Protein AF-A0A7J4TJ67-F1 (afdb_monomer)

Nearest PDB structures (foldseek):
  1v2b-assembly2_B  TM=6.522E-01  e=3.394E-04  Nicotiana tabacum
  1tu1-assembly1_A  TM=5.337E-01  e=3.117E-03  Pseudomonas aeruginosa PAO1
  6e8a-assembly1_A-3  TM=4.334E-01  e=9.180E-03  Salmonella enterica subsp. enterica serovar Typhimurium
  6e8a-assembly2_B-2  TM=3.852E-01  e=3.207E-02  Salmonella enterica subsp. enterica serovar Typhimurium
  5kpe-assembly1_A  TM=5.028E-01  e=5.053E+00  synthetic construct

Radius of gyration: 22.49 Å; Cα contacts (8 Å, |Δi|>4): 187; chains: 1; bounding box: 38×77×51 Å

Secondary structure (DSSP, 8-state):
-----SSSS--------------------EEEEEETTEEEEEETT-EE----STTEEEEEE-GGGEETTEESSEEEEE-----TT--HHHHHHHHHHHHHHHSS-EEEEEEEEEETTEEEEEEEEEEEETTEEEEEEEEEE--S---

Organism: NCBI:txid59277

Mean predicted aligned error: 11.3 Å

Structure (mmCIF, N/CA/C/O backbone):
data_AF-A0A7J4TJ67-F1
#
_entry.id   AF-A0A7J4TJ67-F1
#
loop_
_atom_site.group_PDB
_atom_site.id
_atom_site.type_symbol
_atom_site.label_atom_id
_atom_site.label_alt_id
_atom_site.label_comp_id
_atom_site.label_asym_id
_atom_site.label_entity_id
_atom_site.label_seq_id
_atom_site.pdbx_PDB_ins_code
_atom_site.Cartn_x
_atom_site.Cartn_y
_atom_site.Cartn_z
_atom_site.occupancy
_atom_site.B_iso_or_equiv
_atom_site.auth_seq_id
_atom_site.auth_comp_id
_atom_site.auth_asym_id
_atom_site.auth_atom_id
_atom_site.pdbx_PDB_model_num
ATOM 1 N N . MET A 1 1 ? -5.800 61.230 -29.462 1.00 40.50 1 MET A N 1
ATOM 2 C CA . MET A 1 1 ? -5.474 60.232 -30.503 1.00 40.50 1 MET A CA 1
ATOM 3 C C . MET A 1 1 ? -5.357 58.878 -29.821 1.00 40.50 1 MET A C 1
ATOM 5 O O . MET A 1 1 ? -4.417 58.651 -29.072 1.00 40.50 1 MET A O 1
ATOM 9 N N . ASN A 1 2 ? -6.391 58.056 -29.983 1.00 47.50 2 ASN A N 1
ATOM 10 C CA . ASN A 1 2 ? -6.591 56.770 -29.316 1.00 47.50 2 ASN A CA 1
ATOM 11 C C . ASN A 1 2 ? -5.594 55.726 -29.824 1.00 47.50 2 ASN A C 1
ATOM 13 O O . ASN A 1 2 ? -5.587 55.456 -31.022 1.00 47.50 2 ASN A O 1
ATOM 17 N N . LYS A 1 3 ? -4.820 55.098 -28.931 1.00 50.31 3 LYS A N 1
ATOM 18 C CA . LYS A 1 3 ? -4.124 53.824 -29.192 1.00 50.31 3 LYS A CA 1
ATOM 19 C C . LYS A 1 3 ? -4.043 52.983 -27.912 1.00 50.31 3 LYS A C 1
ATOM 21 O O . LYS A 1 3 ? -2.964 52.699 -27.412 1.00 50.31 3 LYS A O 1
ATOM 26 N N . ILE A 1 4 ? -5.201 52.604 -27.371 1.00 56.72 4 ILE A N 1
ATOM 27 C CA . ILE A 1 4 ? -5.315 51.522 -26.380 1.00 56.72 4 ILE A CA 1
ATOM 28 C C . ILE A 1 4 ? -5.979 50.338 -27.092 1.00 56.72 4 ILE A C 1
ATOM 30 O O . ILE A 1 4 ? -7.170 50.108 -26.945 1.00 56.72 4 ILE A O 1
ATOM 34 N N . LEU A 1 5 ? -5.240 49.674 -27.984 1.00 53.50 5 LEU A N 1
ATOM 35 C CA . LEU A 1 5 ? -5.666 48.474 -28.722 1.00 53.50 5 LEU A CA 1
ATOM 36 C C . LEU A 1 5 ? -4.401 47.953 -29.439 1.00 53.50 5 LEU A C 1
ATOM 38 O O . LEU A 1 5 ? -4.047 48.525 -30.470 1.00 53.50 5 LEU A O 1
ATOM 42 N N . PRO A 1 6 ? -3.624 47.005 -28.868 1.00 47.19 6 PRO A N 1
ATOM 43 C CA . PRO A 1 6 ? -4.102 45.646 -28.628 1.00 47.19 6 PRO A CA 1
ATOM 44 C C . PRO A 1 6 ? -3.376 44.959 -27.443 1.00 47.19 6 PRO A C 1
ATOM 46 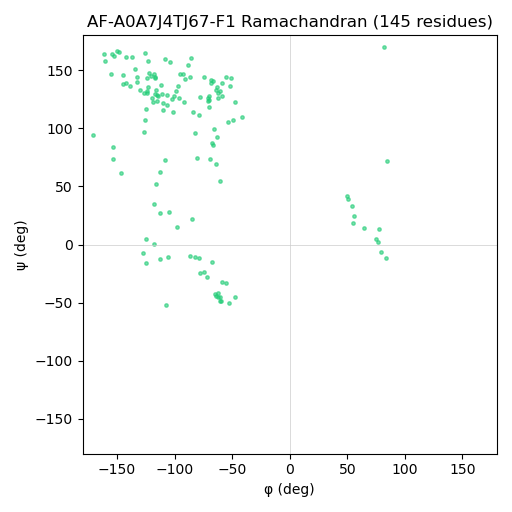O O . PRO A 1 6 ? -2.545 44.082 -27.645 1.00 47.19 6 PRO A O 1
ATOM 49 N N . LEU A 1 7 ? -3.653 45.337 -26.191 1.00 48.47 7 LEU A N 1
ATOM 50 C CA . LEU A 1 7 ? -3.141 44.596 -25.015 1.00 48.47 7 LEU A CA 1
ATOM 51 C C . LEU A 1 7 ? -4.184 43.621 -24.438 1.00 48.47 7 LEU A C 1
ATOM 53 O O . LEU A 1 7 ? -4.055 43.136 -23.321 1.00 48.47 7 LEU A O 1
ATOM 57 N N . MET A 1 8 ? -5.230 43.338 -25.216 1.00 50.56 8 MET A N 1
ATOM 58 C CA . MET A 1 8 ? -6.329 42.436 -24.868 1.00 50.56 8 MET A CA 1
ATOM 59 C C . MET A 1 8 ? -6.392 41.240 -25.840 1.00 50.56 8 MET A C 1
ATOM 61 O O . MET A 1 8 ? -7.464 40.794 -26.222 1.00 50.56 8 MET A O 1
ATOM 65 N N . ALA A 1 9 ? -5.229 40.762 -26.299 1.00 51.81 9 ALA A N 1
ATOM 66 C CA . ALA A 1 9 ? -5.102 39.586 -27.173 1.00 51.81 9 ALA A CA 1
ATOM 67 C C . ALA A 1 9 ? -4.149 38.509 -26.611 1.00 51.81 9 ALA A C 1
ATOM 69 O O . ALA A 1 9 ? -3.899 37.506 -27.267 1.00 51.81 9 ALA A O 1
ATOM 70 N N . ALA A 1 10 ? -3.631 38.693 -25.392 1.00 50.59 10 ALA A N 1
ATOM 71 C CA . ALA A 1 10 ? -2.750 37.736 -24.714 1.00 50.59 10 ALA A CA 1
ATOM 72 C C . ALA A 1 10 ? -3.479 36.966 -23.597 1.00 50.59 10 ALA A C 1
ATOM 74 O O . ALA A 1 10 ? -2.876 36.560 -22.606 1.00 50.59 10 ALA A O 1
ATOM 75 N N . MET A 1 11 ? -4.795 36.800 -23.738 1.00 50.44 11 MET A N 1
ATOM 76 C CA . MET A 1 11 ? -5.580 35.919 -22.888 1.00 50.44 11 MET A CA 1
ATOM 77 C C . MET A 1 11 ? -5.784 34.607 -23.641 1.00 50.44 11 MET A C 1
ATOM 79 O O . MET A 1 11 ? -6.221 34.606 -24.787 1.00 50.44 11 MET A O 1
ATOM 83 N N . VAL A 1 12 ? -5.521 33.508 -22.936 1.00 56.19 12 VAL A N 1
ATOM 84 C CA . VAL A 1 12 ? -5.920 32.141 -23.285 1.00 56.19 12 VAL A CA 1
ATOM 85 C C . VAL A 1 12 ? -4.988 31.392 -24.259 1.00 56.19 12 VAL A C 1
ATOM 87 O O . VAL A 1 12 ? -5.364 31.037 -25.370 1.00 56.19 12 VAL A O 1
ATOM 90 N N . MET A 1 13 ? -3.798 31.001 -23.786 1.00 43.44 13 MET A N 1
ATOM 91 C CA . MET A 1 13 ? -3.266 29.688 -24.181 1.00 43.44 13 MET A CA 1
ATOM 92 C C . MET A 1 13 ? -3.908 28.645 -23.269 1.00 43.44 13 MET A C 1
ATOM 94 O O . MET A 1 13 ? -3.497 28.454 -22.126 1.00 43.44 13 MET A O 1
ATOM 98 N N . VAL A 1 14 ? -4.982 28.029 -23.767 1.00 56.56 14 VAL A N 1
ATOM 99 C CA . VAL A 1 14 ? -5.621 26.885 -23.120 1.00 56.56 14 VAL A CA 1
ATOM 100 C C . VAL A 1 14 ? -4.610 25.744 -23.071 1.00 56.56 14 VAL A C 1
ATOM 102 O O . VAL A 1 14 ? -4.060 25.331 -24.092 1.00 56.56 14 VAL A O 1
ATOM 105 N N . VAL A 1 15 ? -4.394 25.213 -21.874 1.00 58.19 15 VAL A N 1
ATOM 106 C CA . VAL A 1 15 ? -3.722 23.937 -21.645 1.00 58.19 15 VAL A CA 1
ATOM 107 C C . VAL A 1 15 ? -4.644 22.836 -22.190 1.00 58.19 15 VAL A C 1
ATOM 109 O O . VAL A 1 15 ? -5.501 22.328 -21.477 1.00 58.19 15 VAL A O 1
ATOM 112 N N . LEU A 1 16 ? -4.530 22.506 -23.479 1.00 49.09 16 LEU A N 1
ATOM 113 C CA . LEU A 1 16 ? -5.222 21.367 -24.100 1.00 49.09 16 LEU A CA 1
ATOM 114 C C . LEU A 1 16 ? -4.210 20.308 -24.525 1.00 49.09 16 LEU A C 1
ATOM 116 O O . LEU A 1 16 ? -4.078 19.957 -25.690 1.00 49.09 16 LEU A O 1
ATOM 120 N N . VAL A 1 17 ? -3.510 19.767 -23.536 1.00 53.53 17 VAL A N 1
ATOM 121 C CA . VAL A 1 17 ? -3.089 18.364 -23.575 1.00 53.53 17 VAL A CA 1
ATOM 122 C C . VAL A 1 17 ? -3.779 17.637 -22.429 1.00 53.53 17 VAL A C 1
ATOM 124 O O . VAL A 1 17 ? -3.168 16.932 -21.635 1.00 53.53 17 VAL A O 1
ATOM 127 N N . SER A 1 18 ? -5.105 17.787 -22.351 1.00 48.53 18 SER A N 1
ATOM 128 C CA . SER A 1 18 ? -5.928 16.663 -21.923 1.00 48.53 18 SER A CA 1
ATOM 129 C C . SER A 1 18 ? -5.795 15.627 -23.033 1.00 48.53 18 SER A C 1
ATOM 131 O O . SER A 1 18 ? -6.550 15.646 -24.006 1.00 48.53 18 SER A O 1
ATOM 133 N N . GLY A 1 19 ? -4.749 14.800 -22.947 1.00 48.00 19 GLY A N 1
ATOM 134 C CA . GLY A 1 19 ? -4.638 13.625 -23.790 1.00 48.00 19 GLY A CA 1
ATOM 135 C C . GLY A 1 19 ? -5.983 12.921 -23.732 1.00 48.00 19 GLY A C 1
ATOM 136 O O . GLY A 1 19 ? -6.490 12.652 -22.642 1.00 48.00 19 GLY A O 1
ATOM 137 N N . CYS A 1 20 ? -6.597 12.730 -24.895 1.00 44.69 20 CYS A N 1
ATOM 138 C CA . CYS A 1 20 ? -7.739 11.858 -25.031 1.00 44.69 20 CYS A CA 1
ATOM 139 C C . CYS A 1 20 ? -7.349 10.544 -24.353 1.00 44.69 20 CYS A C 1
ATOM 141 O O . CYS A 1 20 ? -6.518 9.802 -24.872 1.00 44.69 20 CYS A O 1
ATOM 143 N N . ILE A 1 21 ? -7.909 10.267 -23.177 1.00 53.72 21 ILE A N 1
ATOM 144 C CA . ILE A 1 21 ? -8.118 8.888 -22.767 1.00 53.72 21 ILE A CA 1
ATOM 145 C C . ILE A 1 21 ? -9.087 8.369 -23.813 1.00 53.72 21 ILE A C 1
ATOM 147 O O . ILE A 1 21 ? -10.289 8.620 -23.754 1.00 53.72 21 ILE A O 1
ATOM 151 N N . THR A 1 22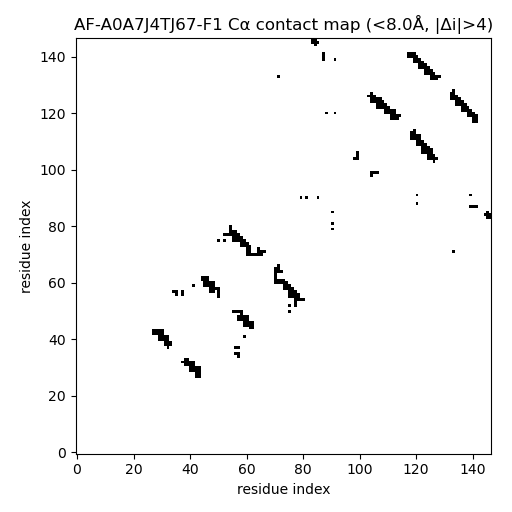 ? -8.536 7.778 -24.868 1.00 47.97 22 THR A N 1
ATOM 152 C CA . THR A 1 22 ? -9.307 6.937 -25.758 1.00 47.97 22 THR A CA 1
ATOM 153 C C . THR A 1 22 ? -9.970 5.919 -24.847 1.00 47.97 22 THR A C 1
ATOM 155 O O . THR A 1 22 ? -9.320 5.035 -24.292 1.00 47.97 22 THR A O 1
ATOM 158 N N . ASN A 1 23 ? -11.274 6.110 -24.646 1.00 46.44 23 ASN A N 1
ATOM 159 C CA . ASN A 1 23 ? -12.194 5.081 -24.200 1.00 46.44 23 ASN A CA 1
ATOM 160 C C . ASN A 1 23 ? -12.218 4.027 -25.310 1.00 46.44 23 ASN A C 1
ATOM 162 O O . ASN A 1 23 ? -13.165 3.921 -26.080 1.00 46.44 23 ASN A O 1
ATOM 166 N N . GLU A 1 24 ? -11.108 3.316 -25.473 1.00 46.50 24 GLU A N 1
ATOM 167 C CA . GLU A 1 24 ? -11.159 1.999 -26.055 1.00 46.50 24 GLU A CA 1
ATOM 168 C C . GLU A 1 24 ? -11.844 1.153 -24.998 1.00 46.50 24 GLU A C 1
ATOM 170 O O . GLU A 1 24 ? -11.333 1.013 -23.885 1.00 46.50 24 GLU A O 1
ATOM 175 N N . ASP A 1 25 ? -12.996 0.599 -25.356 1.00 46.75 25 ASP A N 1
ATOM 176 C CA . ASP A 1 25 ? -13.650 -0.517 -24.685 1.00 46.75 25 ASP A CA 1
ATOM 177 C C . ASP A 1 25 ? -12.740 -1.765 -24.708 1.00 46.75 25 ASP A C 1
ATOM 179 O O . ASP A 1 25 ? -13.110 -2.848 -25.159 1.00 46.75 25 ASP A O 1
ATOM 183 N N . LYS A 1 26 ? -11.505 -1.639 -24.212 1.00 49.28 26 LYS A N 1
ATOM 184 C CA . LYS A 1 26 ? -10.754 -2.752 -23.667 1.00 49.28 26 LYS A CA 1
ATOM 185 C C . LYS A 1 26 ? -11.546 -3.156 -22.442 1.00 49.28 26 LYS A C 1
ATOM 187 O O . LYS A 1 26 ? -11.466 -2.509 -21.401 1.00 49.28 26 LYS A O 1
ATOM 192 N N . THR A 1 27 ? -12.352 -4.202 -22.581 1.00 56.03 27 THR A N 1
ATOM 193 C CA . THR A 1 27 ? -12.920 -4.919 -21.444 1.00 56.03 27 THR A CA 1
ATOM 194 C C . THR A 1 27 ? -11.811 -5.049 -20.403 1.00 56.03 27 THR A C 1
ATOM 196 O O . THR A 1 27 ? -10.822 -5.736 -20.667 1.00 56.03 27 THR A O 1
ATOM 199 N N . ASN A 1 28 ? -11.915 -4.334 -19.277 1.00 63.38 28 ASN A N 1
ATOM 200 C CA . ASN A 1 28 ? -10.978 -4.445 -18.161 1.00 63.38 28 ASN A CA 1
ATOM 201 C C . ASN A 1 28 ? -11.208 -5.819 -17.535 1.00 63.38 28 ASN A C 1
ATOM 203 O O . ASN A 1 28 ? -11.868 -5.951 -16.508 1.00 63.38 28 ASN A O 1
ATOM 207 N N . GLN A 1 29 ? -10.758 -6.860 -1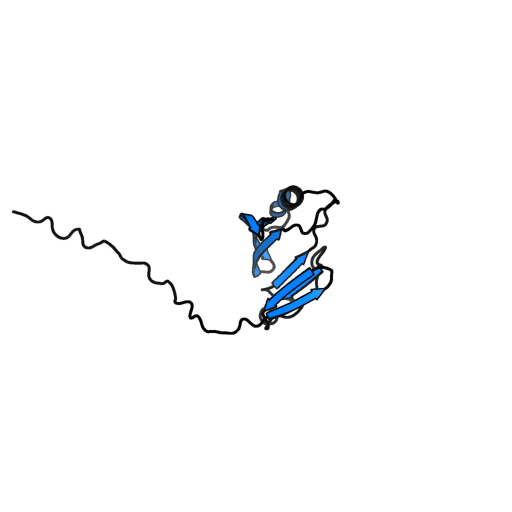8.231 1.00 87.31 29 GLN A N 1
ATOM 208 C CA . GLN A 1 29 ? -10.852 -8.225 -17.771 1.00 87.31 29 GLN A CA 1
ATOM 209 C C . GLN A 1 29 ? -10.036 -8.314 -16.489 1.00 87.31 29 GLN A C 1
ATOM 211 O O . GLN A 1 29 ? -8.893 -7.848 -16.409 1.00 87.31 29 GLN A O 1
ATOM 216 N N . THR A 1 30 ? -10.654 -8.892 -15.472 1.00 94.56 30 THR A N 1
ATOM 217 C CA . THR A 1 30 ? -10.046 -9.080 -14.167 1.00 94.56 30 THR A CA 1
ATOM 218 C C . THR A 1 30 ? -10.057 -10.551 -13.811 1.00 94.56 30 THR A C 1
ATOM 220 O O . THR A 1 30 ? -10.957 -11.309 -14.175 1.00 94.56 30 THR A O 1
ATOM 223 N N . ASN A 1 31 ? -9.036 -10.946 -13.070 1.00 94.94 31 ASN A N 1
ATOM 224 C CA . ASN A 1 31 ? -9.073 -12.149 -12.268 1.00 94.94 31 ASN A CA 1
ATOM 225 C C . ASN A 1 31 ? -9.701 -11.830 -10.905 1.00 94.94 31 ASN A C 1
ATOM 227 O O . ASN A 1 31 ? -9.716 -10.679 -10.461 1.00 94.94 31 ASN A O 1
ATOM 231 N N . ASN A 1 32 ? -10.169 -12.867 -10.211 1.00 96.12 32 ASN A N 1
ATOM 232 C CA . ASN A 1 32 ? -10.683 -12.759 -8.848 1.00 96.12 32 ASN A CA 1
ATOM 233 C C . ASN A 1 32 ? -9.793 -13.553 -7.891 1.00 96.12 32 ASN A C 1
ATOM 235 O O . ASN A 1 32 ? -9.547 -14.739 -8.099 1.00 96.12 32 ASN A O 1
ATOM 239 N N . PHE A 1 3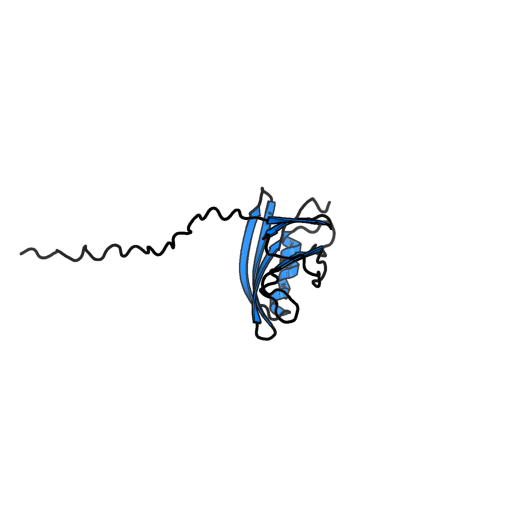3 ? -9.355 -12.913 -6.812 1.00 95.44 33 PHE A N 1
ATOM 240 C CA . PHE A 1 33 ? -8.747 -13.579 -5.667 1.00 95.44 33 PHE A CA 1
ATOM 241 C C . PHE A 1 33 ? -9.808 -13.779 -4.582 1.00 95.44 33 PHE A C 1
ATOM 243 O O . PHE A 1 33 ? -10.570 -12.857 -4.291 1.00 95.44 33 PHE A O 1
ATOM 250 N N . SER A 1 34 ? -9.851 -14.958 -3.956 1.00 95.31 34 SER A N 1
ATOM 251 C CA . SER A 1 34 ? -10.739 -15.238 -2.819 1.00 95.31 34 SER A CA 1
ATOM 252 C C . SER A 1 34 ? -10.165 -16.339 -1.925 1.00 95.31 34 SER A C 1
ATOM 254 O O . SER A 1 34 ? -10.513 -17.510 -2.070 1.00 95.31 34 SER A O 1
ATOM 256 N N . GLN A 1 35 ? -9.267 -15.972 -1.009 1.00 90.19 35 GLN A N 1
ATOM 257 C CA . GLN A 1 35 ? -8.643 -16.873 -0.028 1.00 90.19 35 GLN A CA 1
ATOM 258 C C . GLN A 1 35 ? -8.297 -16.099 1.258 1.00 90.19 35 GLN A C 1
ATOM 260 O O . GLN A 1 35 ? -8.315 -14.871 1.276 1.00 90.19 35 GLN A O 1
ATOM 265 N N . ASN A 1 36 ? -7.984 -16.793 2.358 1.00 88.38 36 ASN A N 1
ATOM 266 C CA . ASN A 1 36 ? -7.479 -16.194 3.612 1.00 88.38 36 ASN A CA 1
ATOM 267 C C . ASN A 1 36 ? -8.364 -15.087 4.236 1.00 88.38 36 ASN A C 1
ATOM 269 O O . ASN A 1 36 ? -7.891 -14.240 5.007 1.00 88.38 36 ASN A O 1
ATOM 273 N N . GLY A 1 37 ? -9.667 -15.108 3.933 1.00 86.19 37 GLY A N 1
ATOM 274 C CA . GLY A 1 37 ? -10.645 -14.122 4.402 1.00 86.19 37 GLY A CA 1
ATOM 275 C C . GLY A 1 37 ? -10.605 -12.781 3.659 1.00 86.19 37 GLY A C 1
ATOM 276 O O . GLY A 1 37 ? -11.195 -11.815 4.140 1.00 86.19 37 GLY A O 1
ATOM 277 N N . VAL A 1 38 ? -9.922 -12.707 2.511 1.00 90.31 38 VAL A N 1
ATOM 278 C CA . VAL A 1 38 ? -9.892 -11.526 1.638 1.00 90.31 38 VAL A CA 1
ATOM 279 C C . VAL A 1 38 ? -10.345 -11.890 0.226 1.00 90.31 38 VAL A C 1
ATOM 281 O O . VAL A 1 38 ? -10.052 -12.977 -0.275 1.00 90.31 38 VAL A O 1
ATOM 284 N N . SER A 1 39 ? -11.060 -10.971 -0.420 1.00 92.81 39 SER A N 1
ATOM 285 C CA . SER A 1 39 ? -11.440 -11.091 -1.825 1.00 92.81 39 SER A CA 1
ATOM 286 C C . SER A 1 39 ? -11.286 -9.759 -2.544 1.00 92.81 39 SER A C 1
ATOM 288 O O . SER A 1 39 ?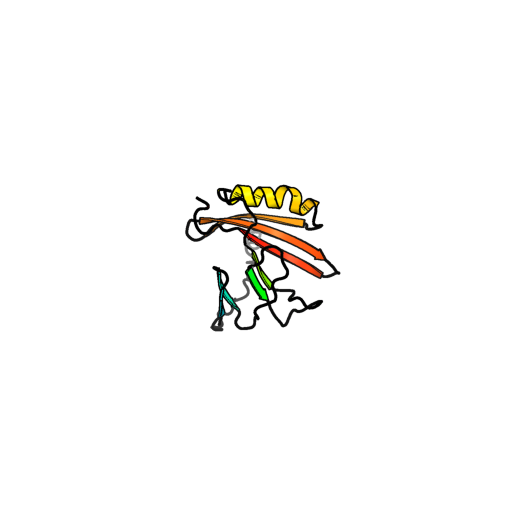 -11.620 -8.706 -1.999 1.00 92.81 39 SER A O 1
ATOM 290 N N . PHE A 1 40 ? -10.721 -9.807 -3.747 1.00 93.12 40 PHE A N 1
ATOM 291 C CA . PHE A 1 40 ? -10.466 -8.631 -4.575 1.00 93.12 40 PHE A CA 1
ATOM 292 C C . PHE A 1 40 ? -10.274 -9.022 -6.041 1.00 93.12 40 PHE A C 1
ATOM 294 O O . PHE A 1 40 ? -9.923 -10.160 -6.359 1.00 93.12 40 PHE A O 1
ATOM 301 N N . GLN A 1 41 ? -10.490 -8.055 -6.927 1.00 96.06 41 GLN A N 1
ATOM 302 C CA . GLN A 1 41 ? -10.184 -8.172 -8.348 1.00 96.06 41 GLN A CA 1
ATOM 303 C C . GLN A 1 41 ? -8.786 -7.639 -8.645 1.00 96.06 41 GLN A C 1
ATOM 305 O O . GLN A 1 41 ? -8.331 -6.683 -8.018 1.00 96.06 41 GLN A O 1
ATOM 310 N N . TYR A 1 42 ? -8.116 -8.250 -9.616 1.00 95.25 42 TYR A N 1
ATOM 311 C CA . TYR A 1 42 ? -6.808 -7.818 -10.102 1.00 95.25 42 TYR A CA 1
ATOM 312 C C . TYR A 1 42 ? -6.718 -7.993 -11.628 1.00 95.25 42 TYR A C 1
ATOM 314 O O . TYR A 1 42 ? -7.540 -8.716 -12.195 1.00 95.25 42 TYR A O 1
ATOM 322 N N . PRO A 1 43 ? -5.775 -7.328 -12.324 1.00 94.88 43 PRO A N 1
ATOM 323 C CA . PRO A 1 43 ? -5.690 -7.386 -13.786 1.00 94.88 43 PRO A CA 1
ATOM 324 C C . PRO A 1 43 ? -5.585 -8.816 -14.334 1.00 94.88 43 PRO A C 1
ATOM 326 O O . PRO A 1 43 ? -4.914 -9.662 -13.739 1.00 94.88 43 PRO A O 1
ATOM 329 N N . ILE A 1 44 ? -6.208 -9.086 -15.491 1.00 94.88 44 ILE A N 1
ATOM 330 C CA . ILE A 1 44 ? -6.180 -10.420 -16.121 1.00 94.88 44 ILE A CA 1
ATOM 331 C C . ILE A 1 44 ? -4.754 -10.905 -16.437 1.00 94.88 44 ILE A C 1
ATOM 333 O O . ILE A 1 44 ? -4.478 -12.100 -16.368 1.00 94.88 44 ILE A O 1
ATOM 337 N N . SER A 1 45 ? -3.843 -9.977 -16.750 1.00 94.25 45 SER A N 1
ATOM 338 C CA . SER A 1 45 ? -2.447 -10.262 -17.105 1.00 94.25 45 SER A CA 1
ATOM 339 C C . SER A 1 45 ? -1.546 -10.559 -15.905 1.00 94.25 45 SER A C 1
ATOM 341 O O . SER A 1 45 ? -0.410 -10.992 -16.086 1.00 94.25 45 SER A O 1
ATOM 343 N N . TRP A 1 46 ? -2.016 -10.301 -14.684 1.00 95.88 46 TRP A N 1
ATOM 344 C CA . TRP A 1 46 ? -1.234 -10.502 -13.469 1.00 95.88 46 TRP A CA 1
ATOM 345 C C . TRP A 1 46 ? -1.384 -11.924 -12.934 1.00 95.88 46 TRP A C 1
ATOM 347 O O . TRP A 1 46 ? -2.397 -12.590 -13.144 1.00 95.88 46 TRP A O 1
ATOM 357 N N . GLY A 1 47 ? -0.374 -12.371 -12.190 1.00 94.25 47 GLY A N 1
ATOM 358 C CA . GLY A 1 47 ? -0.374 -13.657 -11.497 1.00 94.25 47 GLY A CA 1
ATOM 359 C C . GLY A 1 47 ? -0.502 -13.500 -9.984 1.00 94.25 47 GLY A C 1
ATOM 360 O O . GLY A 1 47 ? -0.183 -12.448 -9.426 1.00 94.25 47 GLY A O 1
ATOM 361 N N . VAL A 1 48 ? -0.930 -14.570 -9.310 1.00 94.81 48 VAL A N 1
ATOM 362 C CA . VAL A 1 48 ? -0.767 -14.696 -7.855 1.00 94.81 48 VAL A CA 1
ATOM 363 C C . VAL A 1 48 ? 0.718 -14.889 -7.562 1.00 94.81 48 VAL A C 1
ATOM 365 O O . VAL A 1 48 ? 1.366 -15.747 -8.158 1.00 94.81 48 VAL A O 1
ATOM 368 N N . ALA A 1 49 ? 1.254 -14.074 -6.660 1.00 91.88 49 ALA A N 1
ATOM 369 C CA . ALA A 1 49 ? 2.651 -14.106 -6.256 1.00 91.88 49 ALA A CA 1
ATOM 370 C C . ALA A 1 49 ? 2.804 -14.757 -4.876 1.00 91.88 49 ALA A C 1
ATOM 372 O O . ALA A 1 49 ? 1.879 -14.762 -4.059 1.00 91.88 49 ALA A O 1
ATOM 373 N N . SER A 1 50 ? 3.999 -15.276 -4.598 1.00 89.00 50 SER A N 1
ATOM 374 C CA . SER A 1 50 ? 4.349 -15.755 -3.263 1.00 89.00 50 SER A CA 1
ATOM 375 C C . SER A 1 50 ? 4.334 -14.605 -2.259 1.00 89.00 50 SER A C 1
ATOM 377 O O . SER A 1 50 ? 4.873 -13.527 -2.511 1.00 89.00 50 SER A O 1
ATOM 379 N N . VAL A 1 51 ? 3.742 -14.844 -1.093 1.00 89.38 51 VAL A N 1
ATOM 380 C CA . VAL A 1 51 ? 3.727 -13.874 0.001 1.00 89.38 51 VAL A CA 1
ATOM 381 C C . VAL A 1 51 ? 5.023 -13.994 0.800 1.00 89.38 51 VAL A C 1
ATOM 383 O O . VAL A 1 51 ? 5.251 -15.000 1.465 1.00 89.38 51 VAL A O 1
ATOM 386 N N . THR A 1 52 ? 5.855 -12.956 0.759 1.00 86.31 52 THR A N 1
ATOM 387 C CA . THR A 1 52 ? 7.119 -12.877 1.519 1.00 86.31 52 THR A CA 1
ATOM 388 C C . THR A 1 52 ? 7.098 -11.802 2.607 1.00 86.31 52 THR A C 1
ATOM 390 O O . THR A 1 52 ? 7.961 -11.779 3.481 1.00 86.31 52 THR A O 1
ATOM 393 N N . SER A 1 53 ? 6.104 -10.911 2.584 1.00 86.31 53 SER A N 1
ATOM 394 C CA . SER A 1 53 ? 5.947 -9.850 3.576 1.00 86.31 53 SER A CA 1
ATOM 395 C C . SER A 1 53 ? 5.440 -10.396 4.918 1.00 86.31 53 SER A C 1
ATOM 397 O O . SER A 1 53 ? 4.538 -11.245 4.915 1.00 86.31 53 SER A O 1
ATOM 399 N N . PRO A 1 54 ? 5.888 -9.842 6.059 1.00 85.44 54 PRO A N 1
ATOM 400 C CA . PRO A 1 54 ? 5.301 -10.137 7.364 1.00 85.44 54 PRO A CA 1
ATOM 401 C C . PRO A 1 54 ? 3.779 -9.951 7.361 1.00 85.44 54 PRO A C 1
ATOM 403 O O . PRO A 1 54 ? 3.271 -8.978 6.815 1.00 85.44 54 PRO A O 1
ATOM 406 N N . ASN A 1 55 ? 3.045 -10.887 7.968 1.00 88.94 55 ASN A N 1
ATOM 407 C CA . ASN A 1 55 ? 1.576 -10.867 8.063 1.00 88.94 55 ASN A CA 1
ATOM 408 C C . ASN A 1 55 ? 0.826 -10.753 6.718 1.00 88.94 55 ASN A C 1
ATOM 410 O O . ASN A 1 55 ? -0.353 -10.380 6.687 1.00 88.94 55 ASN A O 1
ATOM 414 N N . GLY A 1 56 ? 1.490 -11.057 5.601 1.00 92.00 56 GLY A N 1
ATOM 415 C CA . GLY A 1 56 ? 0.856 -11.085 4.294 1.00 92.00 56 GLY A CA 1
ATOM 416 C C . GLY A 1 56 ? -0.135 -12.243 4.182 1.00 92.00 56 GLY A C 1
ATOM 417 O O . GLY A 1 56 ? 0.103 -13.340 4.680 1.00 92.00 56 GLY A O 1
ATOM 418 N N . VAL A 1 57 ? -1.256 -11.994 3.513 1.00 94.56 57 VAL A N 1
ATOM 419 C CA . VAL A 1 57 ? -2.322 -12.985 3.293 1.00 94.56 57 VAL A CA 1
ATOM 420 C C . VAL A 1 57 ? -2.669 -13.171 1.821 1.00 94.56 57 VAL A C 1
ATOM 422 O O . VAL A 1 57 ? -3.307 -14.161 1.468 1.00 94.56 57 VAL A O 1
ATOM 425 N N . ALA A 1 58 ? -2.257 -12.238 0.963 1.00 96.19 58 ALA A N 1
ATOM 426 C CA . ALA A 1 58 ? -2.381 -12.341 -0.483 1.00 96.19 58 ALA A CA 1
ATOM 427 C C . ALA A 1 58 ? -1.319 -11.469 -1.158 1.00 96.19 58 ALA A C 1
ATOM 429 O O . ALA A 1 58 ? -0.990 -10.393 -0.653 1.00 96.19 58 ALA A O 1
ATOM 430 N N . ALA A 1 59 ? -0.828 -11.906 -2.313 1.00 95.94 59 ALA A N 1
ATOM 431 C CA . ALA A 1 59 ? 0.009 -11.100 -3.186 1.00 95.94 59 ALA A CA 1
ATOM 432 C C . ALA A 1 59 ? -0.337 -11.395 -4.649 1.00 95.94 59 ALA A C 1
ATOM 434 O O . ALA A 1 59 ? -0.556 -12.545 -5.028 1.00 95.94 59 ALA A O 1
ATOM 435 N N . VAL A 1 60 ? -0.386 -10.349 -5.465 1.00 96.81 60 VAL A N 1
ATOM 436 C CA . VAL A 1 60 ? -0.512 -10.434 -6.924 1.00 96.81 60 VAL A CA 1
ATOM 437 C C . VAL A 1 60 ? 0.493 -9.482 -7.557 1.00 96.81 60 VAL A C 1
ATOM 439 O O . VAL A 1 60 ? 0.841 -8.461 -6.960 1.00 96.81 60 VAL A O 1
ATOM 442 N N . GLY A 1 61 ? 0.966 -9.786 -8.758 1.00 95.75 61 GLY A N 1
ATOM 443 C CA . GLY A 1 61 ? 1.917 -8.915 -9.438 1.00 95.75 61 GLY A CA 1
ATOM 444 C C . GLY A 1 61 ? 2.006 -9.160 -10.929 1.00 95.75 61 GLY A C 1
ATOM 445 O O . GLY A 1 61 ? 1.560 -10.191 -11.438 1.00 95.75 61 GLY A O 1
ATOM 446 N N . ASP A 1 62 ? 2.588 -8.182 -11.611 1.00 95.62 62 ASP A N 1
ATOM 447 C CA . ASP A 1 62 ? 2.802 -8.228 -13.048 1.00 95.62 62 ASP A CA 1
ATOM 448 C C . ASP A 1 62 ? 4.019 -9.111 -13.381 1.00 95.62 62 ASP A C 1
ATOM 450 O O . ASP A 1 62 ? 5.158 -8.711 -13.095 1.00 95.62 62 ASP A O 1
ATOM 454 N N . PRO A 1 63 ? 3.820 -10.289 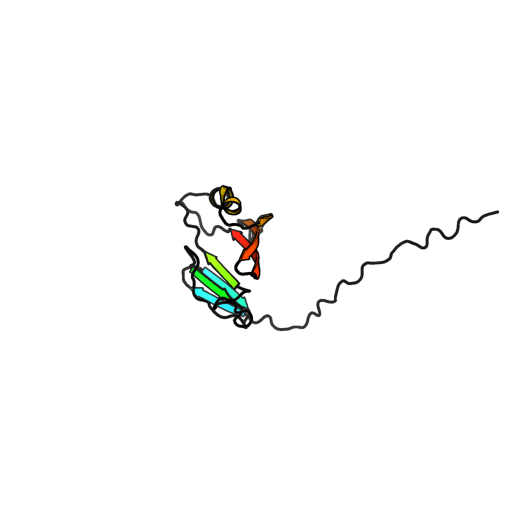-14.004 1.00 93.50 63 PRO A N 1
ATOM 455 C CA . PRO A 1 63 ? 4.913 -11.204 -14.316 1.00 93.50 63 PRO A CA 1
ATOM 456 C C . PRO A 1 63 ? 5.878 -10.646 -15.372 1.00 93.50 63 PRO A C 1
ATOM 458 O O . PRO A 1 63 ? 6.984 -11.161 -15.512 1.00 93.50 63 PRO A O 1
ATOM 461 N N . THR A 1 64 ? 5.502 -9.591 -16.101 1.00 93.38 64 THR A N 1
ATOM 462 C CA . THR A 1 64 ? 6.363 -8.959 -17.112 1.00 93.38 64 THR A CA 1
ATOM 463 C C . THR A 1 64 ? 7.370 -7.979 -16.511 1.00 93.38 64 THR A C 1
ATOM 465 O O . THR A 1 64 ? 8.298 -7.550 -17.191 1.00 93.38 64 THR A O 1
ATOM 468 N N . THR A 1 65 ? 7.227 -7.642 -15.225 1.00 89.00 65 THR A N 1
ATOM 469 C CA . THR A 1 65 ? 8.014 -6.590 -14.563 1.00 89.00 65 THR A CA 1
ATOM 470 C C . THR A 1 65 ? 8.977 -7.138 -13.503 1.00 89.00 65 THR A C 1
ATOM 472 O O . THR A 1 65 ? 9.288 -6.456 -12.527 1.00 89.00 65 THR A O 1
ATOM 475 N N . VAL A 1 66 ? 9.428 -8.386 -13.646 1.00 87.69 66 VAL A N 1
ATOM 476 C CA . VAL A 1 66 ? 10.203 -9.099 -12.618 1.00 87.69 66 VAL A CA 1
ATOM 477 C C . VAL A 1 66 ? 11.667 -8.651 -12.577 1.00 87.69 66 VAL A C 1
ATOM 479 O O . VAL A 1 66 ? 12.380 -8.721 -13.574 1.00 87.69 66 VAL A O 1
ATOM 482 N N . VAL A 1 67 ? 12.132 -8.266 -11.387 1.00 84.94 67 VAL A N 1
ATOM 483 C CA . VAL A 1 67 ? 13.541 -7.980 -11.071 1.00 84.94 67 VAL A CA 1
ATOM 484 C C . VAL A 1 67 ? 13.911 -8.749 -9.804 1.00 84.94 67 VAL A C 1
ATOM 486 O O . VAL A 1 67 ? 13.150 -8.749 -8.837 1.00 84.94 67 VAL A O 1
ATOM 489 N N . ASN A 1 68 ? 15.053 -9.445 -9.805 1.00 83.38 68 ASN A N 1
ATOM 490 C CA . ASN A 1 68 ? 15.523 -10.265 -8.675 1.00 83.38 68 ASN A CA 1
ATOM 491 C C . ASN A 1 68 ? 14.442 -11.233 -8.143 1.00 83.38 68 ASN A C 1
ATOM 493 O O . ASN A 1 68 ? 14.235 -11.365 -6.939 1.00 83.38 68 ASN A O 1
ATOM 497 N N . GLY A 1 69 ? 13.692 -11.865 -9.054 1.00 82.75 69 GLY A N 1
ATOM 498 C CA . GLY A 1 69 ? 12.639 -12.830 -8.718 1.00 82.75 69 GLY A CA 1
ATOM 499 C C . GLY A 1 69 ? 11.335 -12.231 -8.175 1.00 82.75 69 GLY A C 1
ATOM 500 O O . GLY A 1 69 ? 10.438 -12.991 -7.824 1.00 82.75 69 GLY A O 1
ATOM 501 N N . ASN A 1 70 ? 11.196 -10.901 -8.125 1.00 83.75 70 ASN A N 1
ATOM 502 C CA . ASN A 1 70 ? 10.005 -10.223 -7.612 1.00 83.75 70 ASN A CA 1
ATOM 503 C C . ASN A 1 70 ? 9.390 -9.283 -8.666 1.00 83.75 70 ASN A C 1
ATOM 505 O O . ASN A 1 70 ? 10.125 -8.512 -9.287 1.00 83.75 70 ASN A O 1
ATOM 509 N N . PRO A 1 71 ? 8.056 -9.279 -8.859 1.00 89.25 71 PRO A N 1
ATOM 510 C CA . PRO A 1 71 ? 7.390 -8.267 -9.675 1.00 89.25 71 PRO A CA 1
ATOM 511 C C . PRO A 1 71 ? 7.654 -6.855 -9.134 1.00 89.25 71 PRO A C 1
ATOM 513 O O . PRO A 1 71 ? 7.412 -6.580 -7.956 1.00 89.25 71 PRO A O 1
ATOM 516 N N . THR A 1 72 ? 8.121 -5.942 -9.986 1.00 89.31 72 THR A N 1
ATOM 517 C CA . THR A 1 72 ? 8.324 -4.532 -9.601 1.00 89.31 72 THR A CA 1
ATOM 518 C C . THR A 1 72 ? 7.006 -3.772 -9.482 1.00 89.31 72 THR A C 1
ATOM 520 O O . THR A 1 72 ? 6.932 -2.815 -8.714 1.00 89.31 72 THR A O 1
ATOM 523 N N . THR A 1 73 ? 5.950 -4.242 -10.155 1.00 93.31 73 THR A N 1
ATOM 524 C CA . THR A 1 73 ? 4.570 -3.805 -9.918 1.00 93.31 73 THR A CA 1
ATOM 525 C C . THR A 1 73 ? 3.774 -4.933 -9.270 1.00 93.31 73 THR A C 1
ATOM 527 O O . THR A 1 73 ? 3.579 -5.997 -9.860 1.00 93.31 73 THR A O 1
ATOM 530 N N . SER A 1 74 ? 3.325 -4.712 -8.036 1.00 94.44 74 SER A N 1
ATOM 531 C CA . SER A 1 74 ? 2.595 -5.707 -7.251 1.00 94.44 74 SER A CA 1
ATOM 532 C C . SER A 1 74 ? 1.646 -5.068 -6.242 1.00 94.44 74 SER A C 1
ATOM 534 O O . SER A 1 74 ? 1.756 -3.890 -5.900 1.00 94.44 74 SER A O 1
ATOM 536 N N . VAL A 1 75 ? 0.704 -5.875 -5.761 1.00 96.25 75 VAL A N 1
ATOM 537 C CA . VAL A 1 75 ? -0.167 -5.567 -4.629 1.00 96.25 75 VAL A CA 1
ATOM 538 C C . VAL A 1 75 ? -0.011 -6.678 -3.606 1.00 96.25 75 VAL A C 1
ATOM 540 O O . VAL A 1 75 ? -0.101 -7.860 -3.936 1.00 96.25 75 VAL A O 1
ATOM 543 N N . VAL A 1 76 ? 0.188 -6.286 -2.353 1.00 95.75 76 VAL A N 1
ATOM 544 C CA . VAL A 1 76 ? 0.269 -7.199 -1.216 1.00 95.75 76 VAL A CA 1
ATOM 545 C C . VAL A 1 76 ? -0.777 -6.786 -0.194 1.00 95.75 76 VAL A C 1
ATOM 547 O O . VAL A 1 76 ? -0.851 -5.619 0.188 1.00 95.75 76 VAL A O 1
ATOM 550 N N . ILE A 1 77 ? -1.572 -7.748 0.263 1.00 95.50 77 ILE A N 1
ATOM 551 C CA . ILE A 1 77 ? -2.535 -7.556 1.344 1.00 95.50 77 ILE A CA 1
ATOM 552 C C . ILE A 1 77 ? -1.947 -8.154 2.610 1.00 95.50 77 ILE A C 1
ATOM 554 O O . ILE A 1 77 ? -1.589 -9.331 2.641 1.00 95.50 77 ILE A O 1
ATOM 558 N N . GLN A 1 78 ? -1.881 -7.342 3.660 1.00 92.69 78 GLN A N 1
ATOM 559 C CA . GLN A 1 78 ? -1.415 -7.740 4.983 1.00 92.69 78 GLN A CA 1
ATOM 560 C C . GLN A 1 78 ? -2.538 -7.568 6.001 1.00 92.69 78 GLN A C 1
ATOM 562 O O . GLN A 1 78 ? -3.352 -6.649 5.895 1.00 92.69 78 GLN A O 1
ATOM 567 N N . LYS A 1 79 ? -2.569 -8.443 7.006 1.00 87.50 79 LYS A N 1
ATOM 568 C CA . LYS A 1 79 ? -3.350 -8.211 8.224 1.00 87.50 79 LYS A CA 1
ATOM 569 C C . LYS A 1 79 ? -2.439 -7.516 9.227 1.00 87.50 79 LYS A C 1
ATOM 571 O O . LYS A 1 79 ? -1.371 -8.030 9.539 1.00 87.50 79 LYS A O 1
ATOM 576 N N . ALA A 1 80 ? -2.831 -6.341 9.708 1.00 80.12 80 ALA A N 1
ATOM 577 C CA . ALA A 1 80 ? -2.039 -5.639 10.709 1.00 80.12 80 ALA A CA 1
ATOM 578 C C . ALA A 1 80 ? -1.916 -6.505 11.975 1.00 80.12 80 ALA A C 1
ATOM 580 O O . ALA A 1 80 ? -2.916 -7.037 12.459 1.00 80.12 80 ALA A O 1
ATOM 581 N N . ASN A 1 81 ? -0.700 -6.647 12.506 1.00 74.50 81 ASN A N 1
ATOM 582 C CA . ASN A 1 81 ? -0.465 -7.338 13.773 1.00 74.50 81 ASN A CA 1
ATOM 583 C C . ASN A 1 81 ? -0.778 -6.384 14.933 1.00 74.50 81 ASN A C 1
ATOM 585 O O . ASN A 1 81 ? 0.121 -5.791 15.527 1.00 74.50 81 ASN A O 1
ATOM 589 N N . VAL A 1 82 ? -2.068 -6.155 15.170 1.00 74.56 82 VAL A N 1
ATOM 590 C CA . VAL A 1 82 ? -2.572 -5.229 16.189 1.00 74.56 82 VAL A CA 1
ATOM 591 C C . VAL A 1 82 ? -3.364 -5.993 17.235 1.00 74.56 82 VAL A C 1
ATOM 593 O O . VAL A 1 82 ? -4.087 -6.936 16.914 1.00 74.56 82 VAL A O 1
ATOM 596 N N . THR A 1 83 ? -3.252 -5.571 18.492 1.00 73.94 83 THR A N 1
ATOM 597 C CA . THR A 1 83 ? -4.073 -6.109 19.579 1.00 73.94 83 THR A CA 1
ATOM 598 C C . THR A 1 83 ? -5.552 -5.885 19.262 1.00 73.94 83 THR A C 1
ATOM 600 O O . THR A 1 83 ? -5.928 -4.802 18.791 1.00 73.94 83 THR A O 1
ATOM 603 N N . ALA A 1 84 ? -6.394 -6.884 19.546 1.00 68.69 84 ALA A N 1
ATOM 604 C CA . ALA A 1 84 ? -7.846 -6.726 19.488 1.00 68.69 84 ALA A CA 1
ATOM 605 C C . ALA A 1 84 ? -8.279 -5.484 20.297 1.00 68.69 84 ALA A C 1
ATOM 607 O O . ALA A 1 84 ? -7.661 -5.136 21.301 1.00 68.69 84 ALA A O 1
ATOM 608 N N . GLY A 1 85 ? -9.292 -4.767 19.821 1.00 69.25 85 GLY A N 1
ATOM 609 C CA . GLY A 1 85 ? -9.717 -3.465 20.339 1.00 69.25 85 GLY A CA 1
ATOM 610 C C . GLY A 1 85 ? -8.951 -2.237 19.824 1.00 69.25 85 GLY A C 1
ATOM 611 O O . GLY A 1 85 ? -9.425 -1.121 20.026 1.00 69.25 85 GLY A O 1
ATOM 612 N N . THR A 1 86 ? -7.808 -2.376 19.135 1.00 83.12 86 THR A N 1
ATOM 613 C CA . THR A 1 86 ? -7.059 -1.191 18.662 1.00 83.12 86 THR A CA 1
ATOM 614 C C . THR A 1 86 ? -7.804 -0.489 17.524 1.00 83.12 86 THR A C 1
ATOM 616 O O . THR A 1 86 ? -8.122 -1.112 16.509 1.00 83.12 86 THR A O 1
ATOM 619 N N . ALA A 1 87 ? -8.051 0.817 17.664 1.00 88.31 87 ALA A N 1
ATOM 620 C CA . ALA A 1 87 ? -8.651 1.630 16.609 1.00 88.31 87 ALA A CA 1
ATOM 621 C C . ALA A 1 87 ? -7.708 1.751 15.399 1.00 88.31 87 ALA A C 1
ATOM 623 O O . ALA A 1 87 ? -6.504 1.962 15.569 1.00 88.31 87 ALA A O 1
ATOM 624 N N . LEU A 1 88 ? -8.257 1.695 14.177 1.00 90.62 88 LEU A N 1
ATOM 625 C CA . LEU A 1 88 ? -7.486 1.777 12.927 1.00 90.62 88 LEU A CA 1
ATOM 626 C C . LEU A 1 88 ? -6.472 2.930 12.911 1.00 90.62 88 LEU A C 1
ATOM 628 O O . LEU A 1 88 ? -5.319 2.727 12.536 1.00 90.62 88 LEU A O 1
ATOM 632 N N . LYS A 1 89 ? -6.887 4.129 13.341 1.00 92.69 89 LYS A N 1
ATOM 633 C CA . LYS A 1 89 ? -6.018 5.312 13.352 1.00 92.69 89 LYS A CA 1
ATOM 634 C C . LYS A 1 89 ? -4.842 5.157 14.311 1.00 92.69 89 LYS A C 1
ATOM 636 O O . LYS A 1 89 ? -3.720 5.470 13.941 1.00 92.69 89 LYS A O 1
ATOM 641 N N . THR A 1 90 ? -5.074 4.616 15.503 1.00 92.00 90 THR A N 1
ATOM 642 C CA . THR A 1 90 ? -4.010 4.353 16.479 1.00 92.00 90 THR A CA 1
ATOM 643 C C . THR A 1 90 ? -2.997 3.352 15.931 1.00 92.00 90 THR A C 1
ATOM 645 O O . THR A 1 90 ? -1.798 3.592 16.018 1.00 92.00 90 THR A O 1
ATOM 648 N N . ALA A 1 91 ? -3.463 2.259 15.321 1.00 90.88 91 ALA A N 1
ATOM 649 C CA . ALA A 1 91 ? -2.584 1.278 14.686 1.00 90.88 91 ALA A CA 1
ATOM 650 C C . ALA A 1 91 ? -1.743 1.891 13.556 1.00 90.88 91 ALA A C 1
ATOM 652 O O . ALA A 1 91 ? -0.536 1.661 13.478 1.00 90.88 91 ALA A O 1
ATOM 653 N N . TYR A 1 92 ? -2.383 2.691 12.705 1.00 93.50 92 TYR A N 1
ATOM 654 C CA . TYR A 1 92 ? -1.732 3.414 11.620 1.00 93.50 92 TYR A CA 1
ATOM 655 C C . TYR A 1 92 ? -0.657 4.383 12.150 1.00 93.50 92 TYR A C 1
ATOM 657 O O . TYR A 1 92 ? 0.486 4.347 11.691 1.00 93.50 92 TYR A O 1
ATOM 665 N N . ASP A 1 93 ? -0.988 5.195 13.158 1.00 94.00 93 ASP A N 1
ATOM 666 C CA . ASP A 1 93 ? -0.069 6.176 13.745 1.00 94.00 93 ASP A CA 1
ATOM 667 C C . ASP A 1 93 ? 1.135 5.498 14.404 1.00 94.00 93 ASP A C 1
ATOM 669 O O . ASP A 1 93 ? 2.273 5.911 14.187 1.00 94.00 93 ASP A O 1
ATOM 673 N N . LEU A 1 94 ? 0.902 4.419 15.160 1.00 91.25 94 LEU A N 1
ATOM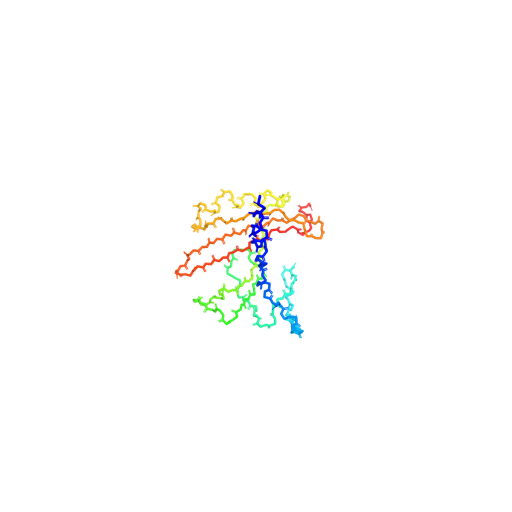 674 C CA . LEU A 1 94 ? 1.968 3.638 15.789 1.00 91.25 94 LEU A CA 1
ATOM 675 C C . LEU A 1 94 ? 2.905 3.017 14.751 1.00 91.25 94 LEU A C 1
ATOM 677 O O . LEU A 1 94 ? 4.121 3.055 14.936 1.00 91.25 94 LEU A O 1
ATOM 681 N N . ASN A 1 95 ? 2.363 2.492 13.647 1.00 90.38 95 ASN A N 1
ATOM 682 C CA . ASN A 1 95 ? 3.176 1.954 12.561 1.00 90.38 95 ASN A CA 1
ATOM 683 C C . ASN A 1 95 ? 4.096 3.036 11.976 1.00 90.38 95 ASN A C 1
ATOM 685 O O . ASN A 1 95 ? 5.295 2.812 11.825 1.00 90.38 95 ASN A O 1
ATOM 689 N N . TYR A 1 96 ? 3.560 4.222 11.670 1.00 93.50 96 TYR A N 1
ATOM 690 C CA . TYR A 1 96 ? 4.319 5.270 10.984 1.00 93.50 96 TYR A CA 1
ATOM 691 C C . TYR A 1 96 ? 5.140 6.193 11.892 1.00 93.50 96 TYR A C 1
ATOM 693 O O . TYR A 1 96 ? 5.996 6.909 11.370 1.00 93.50 96 TYR A O 1
ATOM 701 N N . ALA A 1 97 ? 4.974 6.134 13.218 1.00 92.38 97 ALA A N 1
ATOM 702 C CA . ALA A 1 97 ? 5.733 6.944 14.177 1.00 92.38 97 ALA A CA 1
ATOM 703 C C . ALA A 1 97 ? 7.258 6.796 14.028 1.00 92.38 97 ALA A C 1
ATO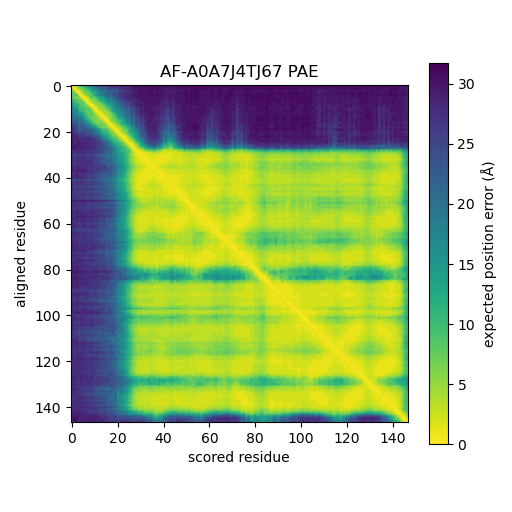M 705 O O . ALA A 1 97 ? 7.999 7.754 14.238 1.00 92.38 97 ALA A O 1
ATOM 706 N N . GLN A 1 98 ? 7.733 5.604 13.648 1.00 89.00 98 GLN A N 1
ATOM 707 C CA . GLN A 1 98 ? 9.163 5.324 13.463 1.00 89.00 98 GLN A CA 1
ATOM 708 C C . GLN A 1 98 ? 9.509 4.720 12.096 1.00 89.00 98 GLN A C 1
ATOM 710 O O . GLN A 1 98 ? 10.689 4.598 11.766 1.00 89.00 98 GLN A O 1
ATOM 715 N N . PHE A 1 99 ? 8.512 4.368 11.277 1.00 92.69 99 PHE A N 1
ATOM 716 C CA . PHE A 1 99 ? 8.720 3.660 10.011 1.00 92.69 99 PHE A CA 1
ATOM 717 C C . PHE A 1 99 ? 9.735 4.357 9.098 1.00 92.69 99 PHE A C 1
ATOM 719 O O . PHE A 1 99 ? 10.688 3.729 8.646 1.00 92.69 99 PHE A O 1
ATOM 726 N N . PHE A 1 100 ? 9.579 5.659 8.856 1.00 94.19 100 PHE A N 1
ATOM 727 C CA . PHE A 1 100 ? 10.453 6.389 7.930 1.00 94.19 100 PHE A CA 1
ATOM 728 C C . PHE A 1 100 ? 11.867 6.608 8.478 1.00 94.19 100 PHE A C 1
ATOM 730 O O . PHE A 1 100 ? 12.821 6.634 7.708 1.00 94.19 100 PHE A O 1
ATOM 737 N N . ASN A 1 101 ? 12.022 6.667 9.802 1.00 90.44 101 ASN A N 1
ATOM 738 C CA . ASN A 1 101 ? 13.329 6.839 10.438 1.00 90.44 101 ASN A CA 1
ATOM 739 C C . ASN A 1 101 ? 14.138 5.532 10.470 1.00 90.44 101 ASN A C 1
ATOM 741 O O . ASN A 1 101 ? 15.364 5.574 10.502 1.00 90.44 101 ASN A O 1
ATOM 745 N N . ASN A 1 102 ? 13.462 4.379 10.420 1.00 89.75 102 ASN A N 1
ATOM 746 C CA . ASN A 1 102 ? 14.092 3.070 10.611 1.00 89.75 102 ASN A CA 1
ATOM 747 C C . ASN A 1 102 ? 14.253 2.252 9.318 1.00 89.75 102 ASN A C 1
ATOM 749 O O . ASN A 1 102 ? 14.906 1.213 9.340 1.00 89.75 102 ASN A O 1
ATOM 753 N N . THR A 1 103 ? 13.639 2.664 8.202 1.00 88.69 103 THR A N 1
ATOM 754 C CA . THR A 1 103 ? 13.548 1.824 6.986 1.00 88.69 103 THR A CA 1
ATO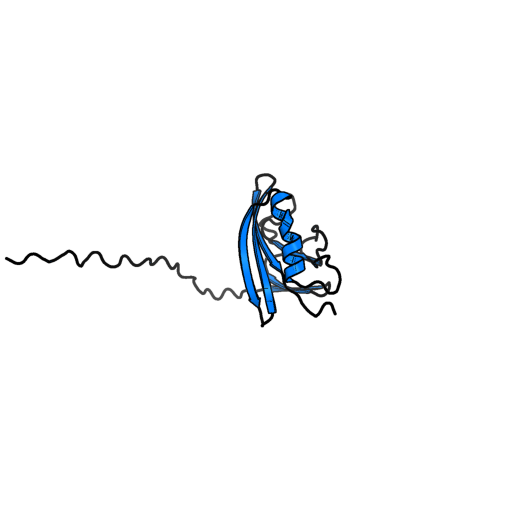M 755 C C . THR A 1 103 ? 14.240 2.392 5.748 1.00 88.69 103 THR A C 1
ATOM 757 O O . THR A 1 103 ? 14.166 1.769 4.689 1.00 88.69 103 THR A O 1
ATOM 760 N N . GLY A 1 104 ? 14.865 3.573 5.838 1.00 89.56 104 GLY A N 1
ATOM 761 C CA . GLY A 1 104 ? 15.462 4.256 4.679 1.00 89.56 104 GLY A CA 1
ATOM 762 C C . GLY A 1 104 ? 14.442 4.697 3.617 1.00 89.56 104 GLY A C 1
ATOM 763 O O . GLY A 1 104 ? 14.815 5.002 2.486 1.00 89.56 104 GLY A O 1
ATOM 764 N N . LYS A 1 105 ? 13.148 4.698 3.963 1.00 94.38 105 LYS A N 1
ATOM 765 C CA . LYS A 1 105 ? 12.040 5.110 3.095 1.00 94.38 105 LYS A CA 1
ATOM 766 C C . LYS A 1 105 ? 11.686 6.566 3.346 1.00 94.38 105 LYS A C 1
ATOM 768 O O . LYS A 1 105 ? 11.707 7.028 4.484 1.00 94.38 105 LYS A O 1
ATOM 773 N N . THR A 1 106 ? 11.259 7.256 2.296 1.00 95.88 106 THR A N 1
ATOM 774 C CA . THR A 1 106 ? 10.922 8.681 2.368 1.00 95.88 106 THR A CA 1
ATOM 775 C C . THR A 1 106 ? 9.422 8.877 2.222 1.00 95.88 106 THR A C 1
ATOM 777 O O . THR A 1 106 ? 8.838 8.482 1.210 1.00 95.88 106 THR A O 1
ATOM 780 N N . LYS A 1 107 ? 8.788 9.503 3.222 1.00 96.62 107 LYS A N 1
ATOM 781 C CA . LYS A 1 107 ? 7.374 9.894 3.146 1.00 96.62 107 LYS A CA 1
ATOM 782 C C . LYS A 1 107 ? 7.181 10.927 2.035 1.00 96.62 107 LYS A C 1
ATOM 784 O O . LYS A 1 107 ? 7.923 11.901 1.964 1.00 96.62 107 LYS A O 1
ATOM 789 N N . VAL A 1 108 ? 6.163 10.726 1.204 1.00 97.75 108 VAL A N 1
ATOM 790 C CA . VAL A 1 108 ? 5.762 11.662 0.144 1.00 97.75 108 VAL A CA 1
ATOM 791 C C . VAL A 1 108 ? 4.466 12.366 0.521 1.00 97.75 108 VAL A C 1
ATOM 793 O O . VAL A 1 108 ? 4.404 13.591 0.496 1.00 97.75 108 VAL A O 1
ATOM 796 N N . SER A 1 109 ? 3.430 11.609 0.883 1.00 97.69 109 SER A N 1
ATOM 797 C CA . SER A 1 109 ? 2.132 12.176 1.250 1.00 97.69 109 SER A CA 1
ATOM 798 C C . SER A 1 109 ? 1.347 11.256 2.174 1.00 97.69 109 SER A C 1
ATOM 800 O O . SER A 1 109 ? 1.631 10.065 2.297 1.00 97.69 109 SER A O 1
ATOM 802 N N . GLU A 1 110 ? 0.336 11.831 2.811 1.00 97.62 110 GLU A N 1
ATOM 803 C CA . GLU A 1 110 ? -0.536 11.174 3.773 1.00 97.62 110 GLU A CA 1
ATOM 804 C C . GLU A 1 110 ? -1.948 11.738 3.623 1.00 97.62 110 GLU A C 1
ATOM 806 O O . GLU A 1 110 ? -2.105 12.944 3.424 1.00 97.62 110 GLU A O 1
ATOM 811 N N . ALA A 1 111 ? -2.960 10.872 3.672 1.00 96.94 111 ALA A N 1
ATOM 812 C CA . ALA A 1 111 ? -4.351 11.270 3.490 1.00 96.94 111 ALA A CA 1
ATOM 813 C C . ALA A 1 111 ? -5.309 10.448 4.362 1.00 96.94 111 ALA A C 1
ATOM 815 O O . ALA A 1 111 ? -5.119 9.249 4.568 1.00 96.94 111 ALA A O 1
ATOM 816 N N . GLU A 1 112 ? -6.376 11.100 4.829 1.00 97.31 112 GLU A N 1
ATOM 817 C CA . GLU A 1 112 ? -7.575 10.446 5.357 1.00 97.31 112 GLU A CA 1
ATOM 818 C C . GLU A 1 112 ? -8.647 10.460 4.260 1.00 97.31 112 GLU A C 1
ATOM 820 O O . GLU A 1 112 ? -8.940 11.502 3.674 1.00 97.31 112 GLU A O 1
ATOM 825 N N . LEU A 1 113 ? -9.210 9.291 3.971 1.00 94.75 113 LEU A N 1
ATOM 826 C CA . LEU A 1 113 ? -10.202 9.065 2.926 1.00 94.75 113 LEU A CA 1
ATOM 827 C C . LEU A 1 113 ? -11.443 8.391 3.519 1.00 94.75 113 LEU A C 1
ATOM 829 O O . LEU A 1 113 ? -11.417 7.832 4.616 1.00 94.75 113 LEU A O 1
ATOM 833 N N . THR A 1 114 ? -12.535 8.407 2.758 1.00 91.69 114 THR A N 1
ATOM 834 C CA . THR A 1 114 ? -13.746 7.641 3.073 1.00 91.69 114 THR A CA 1
ATOM 835 C C . THR A 1 114 ? -14.035 6.660 1.945 1.00 91.69 114 THR A C 1
ATOM 837 O O . THR A 1 114 ? -14.142 7.065 0.790 1.00 91.69 114 THR A O 1
ATOM 840 N N . LEU A 1 115 ? -14.190 5.377 2.277 1.00 87.06 115 LEU A N 1
ATOM 841 C CA . LEU A 1 115 ? -14.582 4.322 1.344 1.00 87.06 115 LEU A CA 1
ATOM 842 C C . LEU A 1 115 ? -15.821 3.613 1.890 1.00 87.06 115 LEU A C 1
ATOM 844 O O . LEU A 1 115 ? -15.764 3.002 2.954 1.00 87.06 115 LEU A O 1
ATOM 848 N N . ASN A 1 116 ? -16.946 3.699 1.174 1.00 87.69 116 ASN A N 1
ATOM 849 C CA . ASN A 1 116 ? -18.228 3.109 1.587 1.00 87.69 116 ASN A CA 1
ATOM 850 C C . ASN A 1 116 ? -18.637 3.486 3.028 1.00 87.69 116 ASN A C 1
ATOM 852 O O . ASN A 1 116 ? -19.115 2.649 3.789 1.00 87.69 116 ASN A O 1
ATOM 856 N N . GLY A 1 117 ? -18.395 4.741 3.421 1.00 87.31 117 GLY A N 1
ATOM 857 C CA . GLY A 1 117 ? -18.686 5.253 4.766 1.00 87.31 117 GLY A CA 1
ATOM 858 C C . GLY A 1 117 ? -17.664 4.878 5.848 1.00 87.31 117 GLY A C 1
ATOM 859 O O . GLY A 1 117 ? -17.751 5.397 6.957 1.00 87.31 117 GLY A O 1
ATOM 860 N N . ALA A 1 118 ? -16.676 4.031 5.548 1.00 88.94 118 ALA A N 1
ATOM 861 C CA . ALA A 1 118 ? -15.590 3.700 6.465 1.00 88.94 118 ALA A CA 1
ATOM 862 C C . ALA A 1 118 ? -14.389 4.637 6.271 1.00 88.94 118 ALA A C 1
ATOM 864 O O . ALA A 1 118 ? -14.035 4.985 5.141 1.00 88.94 118 ALA A O 1
ATOM 865 N N . LYS A 1 119 ? -13.731 5.007 7.376 1.00 93.44 119 LYS A N 1
ATOM 866 C CA . LYS A 1 119 ? -12.461 5.738 7.331 1.00 93.44 119 LYS A CA 1
ATOM 867 C C . LYS A 1 119 ? -11.346 4.849 6.791 1.00 93.44 119 LYS A C 1
ATOM 869 O O . LYS A 1 119 ? -11.230 3.682 7.168 1.00 93.44 119 LYS A O 1
ATOM 874 N N . VAL A 1 120 ? -10.512 5.437 5.947 1.00 95.44 120 VAL A N 1
ATOM 875 C CA . VAL A 1 120 ? -9.340 4.812 5.339 1.00 95.44 120 VAL A CA 1
ATOM 876 C C . VAL A 1 120 ? -8.160 5.763 5.485 1.00 95.44 120 VAL A C 1
ATOM 878 O O . VAL A 1 120 ? -8.311 6.968 5.301 1.00 95.44 120 VAL A O 1
ATOM 881 N N . TYR A 1 121 ? -6.985 5.222 5.792 1.00 97.25 121 TYR A N 1
ATOM 882 C CA . TYR A 1 121 ? -5.752 6.001 5.894 1.00 97.25 121 TYR A CA 1
ATOM 883 C C . TYR A 1 121 ? -4.782 5.585 4.796 1.00 97.25 121 TYR A C 1
ATOM 885 O O . TYR A 1 121 ? -4.508 4.398 4.622 1.00 97.25 121 TYR A O 1
ATOM 893 N N . GLU A 1 122 ? -4.278 6.554 4.041 1.00 97.56 122 GLU A N 1
ATOM 894 C CA . GLU A 1 122 ? -3.303 6.338 2.977 1.00 97.56 122 GLU A CA 1
ATOM 895 C C . GLU A 1 122 ? -1.956 6.952 3.353 1.00 97.56 122 GLU A C 1
ATOM 897 O O . GLU A 1 122 ? -1.884 8.094 3.809 1.00 97.56 122 GLU A O 1
ATOM 902 N N . ASN A 1 123 ? -0.884 6.214 3.069 1.00 97.69 123 ASN A N 1
ATOM 903 C CA . ASN A 1 123 ? 0.468 6.744 3.055 1.00 97.69 123 ASN A CA 1
ATOM 904 C C . ASN A 1 123 ? 1.157 6.426 1.722 1.00 97.69 123 ASN A C 1
ATOM 906 O O . ASN A 1 123 ? 1.173 5.274 1.276 1.00 97.69 123 ASN A O 1
ATOM 910 N N . VAL A 1 124 ? 1.751 7.442 1.099 1.00 98.06 124 VAL A N 1
ATOM 911 C CA . VAL A 1 124 ? 2.577 7.299 -0.102 1.00 98.06 124 VAL A CA 1
ATOM 912 C C . VAL A 1 124 ? 4.019 7.585 0.271 1.00 98.06 124 VAL A C 1
ATOM 914 O O . VAL A 1 124 ? 4.327 8.622 0.860 1.00 98.06 124 VAL A O 1
ATOM 917 N N . TYR A 1 125 ? 4.913 6.685 -0.114 1.00 97.69 125 TYR A N 1
ATOM 918 C CA . TYR A 1 125 ? 6.336 6.798 0.176 1.00 97.69 125 TYR A CA 1
ATOM 919 C C . TYR A 1 125 ? 7.180 6.175 -0.928 1.00 97.69 125 TYR A C 1
ATOM 921 O O . TYR A 1 125 ? 6.676 5.452 -1.790 1.00 97.69 125 TYR A O 1
ATOM 929 N N . THR A 1 126 ? 8.472 6.469 -0.917 1.00 96.69 126 THR A N 1
ATOM 930 C CA . THR A 1 126 ? 9.436 5.937 -1.881 1.00 96.69 126 THR A CA 1
ATOM 931 C C . THR A 1 126 ? 10.569 5.200 -1.184 1.00 96.69 126 THR A C 1
ATOM 933 O O . THR A 1 126 ? 10.843 5.414 -0.001 1.00 96.69 126 THR A O 1
ATOM 936 N N . SER A 1 127 ? 11.229 4.320 -1.930 1.00 93.50 127 SER A N 1
ATOM 937 C CA . SER A 1 127 ? 12.523 3.752 -1.563 1.00 93.50 127 SER A CA 1
ATOM 938 C C . SER A 1 127 ? 13.439 3.715 -2.781 1.00 93.50 127 SER A C 1
ATOM 940 O O . SER A 1 127 ? 12.984 3.794 -3.925 1.00 93.50 127 SER A O 1
ATOM 942 N N . SER A 1 128 ? 14.734 3.599 -2.520 1.00 87.12 128 SER A N 1
ATOM 943 C CA . SER A 1 128 ? 15.723 3.207 -3.516 1.00 87.12 128 SER A CA 1
ATOM 944 C C . SER A 1 128 ? 16.486 2.032 -2.924 1.00 87.12 128 SER A C 1
ATOM 946 O O . SER A 1 128 ? 17.350 2.210 -2.070 1.00 87.12 128 SER A O 1
ATOM 948 N N . GLU A 1 129 ? 16.081 0.822 -3.298 1.00 79.56 129 GLU A N 1
ATOM 949 C CA . GLU A 1 129 ? 16.657 -0.429 -2.798 1.00 79.56 129 GLU A CA 1
ATOM 950 C C . GLU A 1 129 ? 17.276 -1.164 -3.987 1.00 79.56 129 GLU A C 1
ATOM 952 O O . GLU A 1 129 ? 16.631 -1.304 -5.026 1.00 79.56 129 GLU A O 1
ATOM 957 N N . GLU A 1 130 ? 18.536 -1.591 -3.856 1.00 76.62 130 GLU A N 1
ATOM 958 C CA . GLU A 1 130 ? 19.266 -2.328 -4.906 1.00 76.62 130 GLU A CA 1
ATOM 959 C C . GLU A 1 130 ? 19.295 -1.606 -6.272 1.00 76.62 130 GLU A C 1
ATOM 961 O O . GLU A 1 130 ? 19.262 -2.230 -7.329 1.00 76.62 130 GLU A O 1
ATOM 966 N N . GLY A 1 131 ? 19.330 -0.267 -6.265 1.00 80.31 131 GLY A N 1
ATOM 967 C CA . GLY A 1 131 ? 19.332 0.552 -7.485 1.00 80.31 131 GLY A CA 1
ATOM 968 C C . GLY A 1 131 ? 17.967 0.681 -8.173 1.00 80.31 131 GLY A C 1
ATOM 969 O O . GLY A 1 131 ? 17.867 1.344 -9.204 1.00 80.31 131 GLY A O 1
ATOM 970 N N . VAL A 1 132 ? 16.908 0.100 -7.601 1.00 84.19 132 VAL A N 1
ATOM 971 C CA . VAL A 1 132 ? 15.540 0.207 -8.113 1.00 84.19 132 VAL A CA 1
ATOM 972 C C . VAL A 1 132 ? 14.771 1.233 -7.290 1.00 84.19 132 VAL A C 1
ATOM 974 O O . VAL A 1 132 ? 14.474 1.026 -6.110 1.00 84.19 132 VAL A O 1
ATOM 977 N N . ALA A 1 133 ? 14.406 2.341 -7.934 1.00 90.00 133 ALA A N 1
ATOM 978 C CA . ALA A 1 133 ? 13.495 3.315 -7.352 1.00 90.00 133 ALA A CA 1
ATOM 979 C C . ALA A 1 133 ? 12.075 2.736 -7.311 1.00 90.00 133 ALA A C 1
ATOM 981 O O . ALA A 1 133 ? 11.516 2.354 -8.340 1.00 90.00 133 ALA A O 1
ATOM 982 N N . LYS A 1 134 ? 11.480 2.691 -6.119 1.00 91.44 134 LYS A N 1
ATOM 983 C CA . LYS A 1 134 ? 10.125 2.180 -5.899 1.00 91.44 134 LYS A CA 1
ATOM 984 C C . LYS A 1 134 ? 9.239 3.261 -5.304 1.00 91.44 134 LYS A C 1
ATOM 986 O O . LYS A 1 134 ? 9.670 4.061 -4.472 1.00 91.44 134 LYS A O 1
ATOM 991 N N . LYS A 1 135 ? 7.970 3.245 -5.705 1.00 95.44 135 LYS A N 1
ATOM 992 C CA . LYS A 1 135 ? 6.899 4.034 -5.098 1.00 95.44 135 LYS A CA 1
ATOM 993 C C . LYS A 1 135 ? 5.878 3.086 -4.493 1.00 95.44 135 LYS A C 1
ATOM 995 O O . LYS A 1 135 ? 5.434 2.149 -5.147 1.00 95.44 135 LYS A O 1
ATOM 1000 N N . TYR A 1 136 ? 5.480 3.377 -3.266 1.00 95.69 136 TYR A N 1
ATOM 1001 C CA . TYR A 1 136 ? 4.511 2.604 -2.512 1.00 95.69 136 TYR A CA 1
ATOM 1002 C C . TYR A 1 136 ? 3.288 3.462 -2.225 1.00 95.69 136 TYR A C 1
ATOM 1004 O O . TYR A 1 136 ? 3.403 4.656 -1.944 1.00 95.69 136 TYR A O 1
ATOM 1012 N N . ARG A 1 137 ? 2.121 2.823 -2.254 1.00 97.44 137 ARG A N 1
ATOM 1013 C CA . ARG A 1 137 ? 0.870 3.356 -1.721 1.00 97.44 137 ARG A CA 1
ATOM 1014 C C . ARG A 1 137 ? 0.320 2.322 -0.750 1.00 97.44 137 ARG A C 1
ATOM 1016 O O . ARG A 1 137 ? -0.128 1.260 -1.169 1.00 97.44 137 ARG A O 1
ATOM 1023 N N . ALA A 1 138 ? 0.398 2.622 0.539 1.00 96.00 138 ALA A N 1
ATOM 1024 C CA . ALA A 1 138 ? -0.167 1.791 1.588 1.00 96.00 138 ALA A CA 1
ATOM 1025 C C . ALA A 1 138 ? -1.542 2.333 1.970 1.00 96.00 138 ALA A C 1
ATOM 1027 O O . ALA A 1 138 ? -1.669 3.508 2.305 1.00 96.00 138 ALA A O 1
ATOM 1028 N N . VAL A 1 139 ? -2.551 1.467 1.931 1.00 95.75 139 VAL A N 1
ATOM 1029 C CA . VAL A 1 139 ? -3.935 1.803 2.268 1.00 95.75 139 VAL A CA 1
ATOM 1030 C C . VAL A 1 139 ? -4.361 0.952 3.454 1.00 95.75 139 VAL A C 1
ATOM 1032 O O . VAL A 1 139 ? -4.302 -0.276 3.403 1.00 95.75 139 VAL A O 1
ATOM 1035 N N . TRP A 1 140 ? -4.786 1.614 4.522 1.00 94.62 140 TRP A N 1
ATOM 1036 C CA . TRP A 1 140 ? -5.208 1.000 5.771 1.00 94.62 140 TRP A CA 1
ATOM 1037 C C . TRP A 1 140 ? -6.720 1.097 5.894 1.00 94.62 140 TRP A C 1
ATOM 1039 O O . TRP A 1 140 ? -7.287 2.189 5.917 1.00 94.62 140 TRP A O 1
ATOM 1049 N N . ILE A 1 141 ? -7.362 -0.062 5.988 1.00 91.50 141 ILE A N 1
ATOM 1050 C CA . ILE A 1 141 ? -8.806 -0.206 6.140 1.00 91.50 141 ILE A CA 1
ATOM 1051 C C . ILE A 1 141 ? -9.102 -1.200 7.258 1.00 91.50 141 ILE A C 1
ATOM 1053 O O . ILE A 1 141 ? -8.400 -2.197 7.424 1.00 91.50 141 ILE A O 1
ATOM 1057 N N . GLN A 1 142 ? -10.169 -0.940 8.008 1.00 87.44 142 GLN A N 1
ATOM 1058 C CA . GLN A 1 142 ? -10.697 -1.859 9.006 1.00 87.44 142 GLN A CA 1
ATOM 1059 C C . GLN A 1 142 ? -11.994 -2.484 8.485 1.00 87.44 142 GLN A C 1
ATOM 1061 O O . GLN A 1 142 ? -12.906 -1.778 8.059 1.00 87.44 142 GLN A O 1
ATOM 1066 N N . LYS A 1 143 ? -12.082 -3.816 8.536 1.00 78.44 143 LYS A N 1
ATOM 1067 C CA . LYS A 1 143 ? -13.309 -4.572 8.264 1.00 78.44 143 LYS A CA 1
ATOM 1068 C C . LYS A 1 143 ? -13.735 -5.290 9.541 1.00 78.44 143 LYS A C 1
ATOM 1070 O O . LYS A 1 143 ? -12.961 -6.075 10.078 1.00 78.44 143 LYS A O 1
ATOM 1075 N N . GLY A 1 144 ? -14.966 -5.038 9.983 1.00 69.56 144 GLY A N 1
ATOM 1076 C CA . GLY A 1 144 ? -15.489 -5.525 11.263 1.00 69.56 144 GLY A CA 1
ATOM 1077 C C . GLY A 1 144 ? -15.067 -4.662 12.457 1.00 69.56 144 GLY A C 1
ATOM 1078 O O . GLY A 1 144 ? -14.226 -3.765 12.347 1.00 69.56 144 GLY A O 1
ATOM 1079 N N . SER A 1 145 ? -15.674 -4.919 13.610 1.00 53.97 145 SER A N 1
ATOM 1080 C CA . SER A 1 145 ? -15.216 -4.397 14.894 1.00 53.97 145 SER A CA 1
ATOM 1081 C C . SER A 1 145 ? -14.172 -5.350 15.478 1.00 53.97 145 SER A C 1
ATOM 1083 O O . SER A 1 145 ? -14.260 -6.562 15.311 1.00 53.97 145 SER A O 1
ATOM 1085 N N . THR A 1 146 ? -13.162 -4.813 16.158 1.00 45.09 146 THR A N 1
ATOM 1086 C CA . THR A 1 146 ? -12.232 -5.615 16.969 1.00 45.09 146 THR A CA 1
ATOM 1087 C C . THR A 1 146 ? -12.788 -5.873 18.380 1.00 45.09 146 THR A C 1
ATOM 1089 O O . THR A 1 146 ? -12.008 -6.113 19.300 1.00 45.09 146 THR A O 1
ATOM 1092 N N . THR A 1 147 ? -14.115 -5.765 18.538 1.00 35.38 147 THR A N 1
ATOM 1093 C CA . THR A 1 147 ? -14.877 -5.954 19.783 1.00 35.38 147 THR A CA 1
ATOM 1094 C C . THR A 1 147 ? -15.148 -7.418 20.052 1.00 35.38 147 THR A C 1
ATOM 1096 O O . THR A 1 147 ? -15.636 -8.073 19.101 1.00 35.38 147 THR A O 1
#

pLDDT: mean 82.11, std 17.73, range [35.38, 98.06]

Solvent-accessible surface area (backbone atoms only — not comparable to full-atom values): 9595 Å² total; per-residue (Å²): 135,92,80,92,75,80,89,83,72,87,75,78,87,74,87,77,76,73,69,77,76,74,82,63,87,65,76,82,55,59,40,78,50,79,52,88,91,48,73,50,75,44,58,58,82,41,42,83,42,84,68,82,57,85,56,43,65,45,27,36,24,34,74,89,44,58,55,98,92,38,45,74,49,65,51,74,44,62,57,79,96,64,66,78,61,64,51,66,66,59,54,51,50,62,57,56,74,48,43,49,82,73,63,79,33,45,82,72,51,74,48,83,48,74,56,97,89,38,72,29,44,38,42,31,32,35,40,72,56,96,88,44,78,44,79,46,77,48,76,48,73,77,83,80,76,59,119

Foldseek 3Di:
DDDPPDPPPPPDPDPPPPPPPPPPPPPQDWDWDDDPNDIDTDGPQKDWDDDPDPQWDTKIAHPVQDDPNDHLGMDTDGDQPDDQQDDQVNSVCVCPVCVCVPPQKAWDDKDWDADPNFIKIWTWIWHQDPNDIHIDIDITGDDDHSD

Sequence (147 aa):
MNKILPLMAAMVMVVLVSGCITNEDKTNQTNNFSQNGVSFQYPISWGVASVTSPNGVAAVGDPTTVVNGNPTTSVVIQKANVTAGTALKTAYDLNYAQFFNNTGKTKVSEAELTLNGAKVYENVYTSSEEGVAKKYRAVWIQKGSTT